Protein AF-A0A8T6C4B4-F1 (afdb_monomer)

Sequence (135 aa):
MKPLQRPSPPRNCYSAGDVLAVAVIRTITKDFSIRVGALTTVADDLIKTCNDHSWLVLERSQLVIFLSEETIEVHPEEARIQFRASALVVLLRPLAARIREVLLADHGAAEQGMFPFPPAARPTGAPALSRRHQS

Mean predicted aligned error: 12.61 Å

pLDDT: mean 81.92, std 17.53, range [43.16, 97.56]

Secondary structure (DSSP, 8-state):
-----PPPPPP----HHHHHHHHHHHHHHHHS---GGGSTTTHHHHHHHHHHS-HHHHTTEEEEEETTTTEEEEEETT--PPPSS--EEEEHHHHHHHHHHHHHHHHTTS-------------------------

Foldseek 3Di:
DDDDDDPDPDDPDDDLLNQLLVLVLCCCCPVVVDDSVLCPLQSVVSSVVSVVDDLVQLLQWKWKQDSVVSDIDIDGPPDDDDDPDDIDIGNSNVVSVVVVVVVVVVCVPPPPPDDPPPPPPDPDDDDDDDDDDDD

Solvent-accessible surface area (backbone atoms only — not comparable to full-atom values): 8653 Å² total; per-residue (Å²): 139,80,81,86,78,74,82,74,76,83,75,84,82,74,52,75,21,46,55,48,33,51,50,50,53,49,45,44,34,68,77,66,66,42,56,68,84,73,40,60,78,39,45,65,60,41,33,48,55,36,60,77,44,56,69,77,55,46,44,50,18,25,41,38,37,27,72,91,74,53,44,76,46,82,40,54,60,86,60,89,78,83,76,92,63,78,63,48,78,44,69,31,34,69,55,49,52,53,51,51,52,54,53,56,61,60,52,74,75,54,80,79,72,84,74,82,72,76,79,79,78,68,93,78,84,85,82,87,83,88,78,89,83,89,133

Structure (mmCIF, N/CA/C/O backbone):
data_AF-A0A8T6C4B4-F1
#
_entry.id   AF-A0A8T6C4B4-F1
#
loop_
_atom_site.group_PDB
_atom_site.id
_atom_site.type_symbol
_atom_site.label_atom_id
_atom_site.label_alt_id
_atom_site.label_comp_id
_atom_site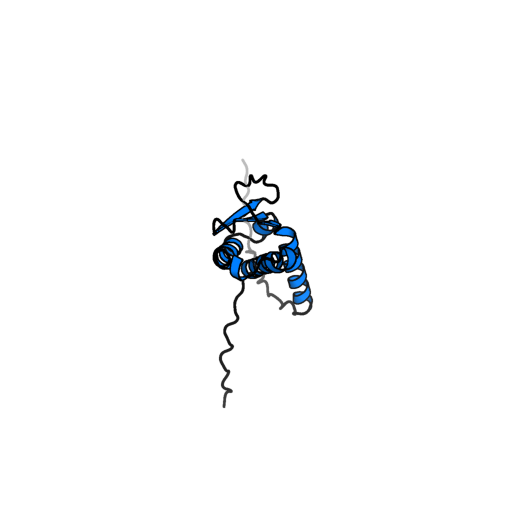.label_asym_id
_atom_site.label_entity_id
_atom_site.label_seq_id
_atom_site.pdbx_PDB_ins_code
_atom_site.Cartn_x
_atom_site.Cartn_y
_atom_site.Cartn_z
_atom_site.occupancy
_atom_site.B_iso_or_equiv
_atom_site.auth_seq_id
_atom_site.auth_comp_id
_atom_site.auth_asym_id
_atom_site.auth_atom_id
_atom_site.pdbx_PDB_model_num
ATOM 1 N N . MET A 1 1 ? -12.614 -11.987 -49.949 1.00 49.06 1 MET A N 1
ATOM 2 C CA . MET A 1 1 ? -13.155 -12.244 -48.595 1.00 49.06 1 MET A CA 1
ATOM 3 C C . MET A 1 1 ? -12.123 -11.783 -47.578 1.00 49.06 1 MET A C 1
ATOM 5 O O . MET A 1 1 ? -11.000 -12.262 -47.637 1.00 49.06 1 MET A O 1
ATOM 9 N N . LYS A 1 2 ? -12.448 -10.804 -46.726 1.00 57.31 2 LYS A N 1
ATOM 10 C CA . LYS A 1 2 ? -11.538 -10.286 -45.689 1.00 57.31 2 LYS A CA 1
ATOM 11 C C . LYS A 1 2 ? -11.862 -11.011 -44.372 1.00 57.31 2 LYS A C 1
ATOM 13 O O . LYS A 1 2 ? -13.051 -11.139 -44.082 1.00 57.31 2 LYS A O 1
ATOM 18 N N . PRO A 1 3 ? -10.880 -11.528 -43.610 1.00 63.38 3 PRO A N 1
ATOM 19 C CA . PRO A 1 3 ? -11.175 -12.289 -42.400 1.00 63.38 3 PRO A CA 1
ATOM 20 C C . PRO A 1 3 ? -11.871 -11.401 -41.366 1.00 63.38 3 PRO A C 1
ATOM 22 O O . PRO A 1 3 ? -11.469 -10.254 -41.165 1.00 63.38 3 PRO A O 1
ATOM 25 N N . LEU A 1 4 ? -12.895 -11.940 -40.703 1.00 62.59 4 LEU A N 1
ATOM 26 C CA . LEU A 1 4 ? -13.529 -11.327 -39.538 1.00 62.59 4 LEU A CA 1
ATOM 27 C C . LEU A 1 4 ? -12.516 -11.337 -38.386 1.00 62.59 4 LEU A C 1
ATOM 29 O O . LEU A 1 4 ? -12.337 -12.355 -37.719 1.00 62.59 4 LEU A O 1
ATOM 33 N N . GLN A 1 5 ? -11.816 -10.224 -38.169 1.00 71.38 5 GLN A N 1
ATOM 34 C CA . GLN A 1 5 ? -11.022 -10.056 -36.956 1.00 71.38 5 GLN A CA 1
ATOM 35 C C . GLN A 1 5 ? -11.989 -9.931 -35.777 1.00 71.38 5 GLN A C 1
ATOM 37 O O . GLN A 1 5 ? -12.787 -8.996 -35.714 1.00 71.38 5 GLN A O 1
ATOM 42 N N . ARG A 1 6 ? -11.952 -10.902 -34.857 1.00 66.88 6 ARG A N 1
ATOM 43 C CA . ARG A 1 6 ? -12.640 -10.782 -33.568 1.00 66.88 6 ARG A CA 1
ATOM 44 C C . ARG A 1 6 ? -12.056 -9.580 -32.817 1.00 66.88 6 ARG A C 1
ATOM 46 O O . ARG A 1 6 ? -10.830 -9.455 -32.789 1.00 66.88 6 ARG A O 1
ATOM 53 N N . PRO A 1 7 ? -12.885 -8.729 -32.188 1.00 61.75 7 PRO A N 1
ATOM 54 C CA . PRO A 1 7 ? -12.373 -7.710 -31.285 1.00 61.75 7 PRO A CA 1
ATOM 55 C C . PRO A 1 7 ? -11.579 -8.402 -30.173 1.00 61.75 7 PRO A C 1
ATOM 57 O O . PRO A 1 7 ? -12.065 -9.344 -29.543 1.00 61.75 7 PRO A O 1
ATOM 60 N N . SER A 1 8 ? -10.330 -7.974 -29.988 1.00 66.19 8 SER A N 1
ATOM 61 C CA . SER A 1 8 ? -9.490 -8.447 -28.889 1.00 66.19 8 SER A CA 1
ATOM 62 C C . SER A 1 8 ? -10.194 -8.124 -27.565 1.00 66.19 8 SER A C 1
ATOM 64 O O . SER A 1 8 ? -10.747 -7.026 -27.449 1.00 66.19 8 SER A O 1
ATOM 66 N N . PRO A 1 9 ? -10.199 -9.031 -26.570 1.00 60.97 9 PRO A N 1
ATOM 67 C CA . PRO A 1 9 ? -10.750 -8.713 -25.258 1.00 60.97 9 PRO A CA 1
ATOM 68 C C . PRO A 1 9 ? -10.034 -7.482 -24.677 1.00 60.97 9 PRO A C 1
ATOM 70 O O . PRO A 1 9 ? -8.845 -7.285 -24.972 1.00 60.97 9 PRO A O 1
ATOM 73 N N . PRO A 1 10 ? -10.731 -6.645 -23.885 1.00 62.47 10 PRO A N 1
ATOM 74 C CA . PRO A 1 10 ? -10.108 -5.501 -23.237 1.00 62.47 10 PRO A CA 1
ATOM 75 C C . PRO A 1 10 ? -8.917 -5.997 -22.421 1.00 62.47 10 PRO A C 1
ATOM 77 O O . PRO A 1 10 ? -9.032 -6.923 -21.618 1.00 62.47 10 PRO A O 1
ATOM 80 N N . ARG A 1 11 ? -7.745 -5.412 -22.666 1.00 63.66 11 ARG A N 1
ATOM 81 C CA . ARG A 1 11 ? -6.598 -5.621 -21.788 1.00 63.66 11 ARG A CA 1
ATOM 82 C C . ARG A 1 11 ? -6.956 -4.952 -20.467 1.00 63.66 11 ARG A C 1
ATOM 84 O O . ARG A 1 11 ? -7.247 -3.760 -20.466 1.00 63.66 11 ARG A O 1
ATOM 91 N N . ASN A 1 12 ? -6.964 -5.703 -19.368 1.00 62.22 12 ASN A N 1
ATOM 92 C CA . ASN A 1 12 ? -7.053 -5.092 -18.048 1.00 62.22 12 ASN A CA 1
ATOM 93 C C . ASN A 1 12 ? -5.811 -4.208 -17.884 1.00 62.22 12 ASN A C 1
ATOM 95 O O . ASN A 1 12 ? -4.690 -4.710 -17.793 1.00 62.22 12 ASN A O 1
ATOM 99 N N . CYS A 1 13 ? -6.003 -2.894 -17.946 1.00 72.88 13 CYS A N 1
ATOM 100 C CA . CYS A 1 13 ? -4.936 -1.926 -17.759 1.00 72.88 13 CYS A CA 1
ATOM 101 C C . CYS A 1 13 ? -4.699 -1.771 -16.260 1.00 72.88 13 CYS A C 1
ATOM 103 O O . CYS A 1 13 ? -5.307 -0.915 -15.628 1.00 72.88 13 CYS A O 1
ATOM 105 N N . TYR A 1 14 ? -3.848 -2.629 -15.702 1.00 85.19 14 TYR A N 1
ATOM 106 C CA . TYR A 1 14 ? -3.359 -2.462 -14.340 1.00 85.19 14 TYR A CA 1
ATOM 107 C C . TYR A 1 14 ? -2.259 -1.404 -14.317 1.00 85.19 14 TYR A C 1
ATOM 109 O O . TYR A 1 14 ? -1.349 -1.420 -15.152 1.00 85.19 14 TYR A O 1
ATOM 117 N N . SER A 1 15 ? -2.339 -0.489 -13.361 1.00 89.50 15 SER A N 1
ATOM 118 C CA . SER A 1 15 ? -1.282 0.475 -13.088 1.00 89.50 15 SER A CA 1
ATOM 119 C C . SER A 1 15 ? -0.146 -0.180 -12.280 1.00 89.50 15 SER A C 1
ATOM 121 O O . SER A 1 15 ? -0.290 -1.263 -11.706 1.00 89.50 15 SER A O 1
ATOM 123 N N . ALA A 1 16 ? 0.991 0.510 -12.163 1.00 90.50 16 ALA A N 1
ATOM 124 C CA . ALA A 1 16 ? 2.037 0.108 -11.220 1.00 90.50 16 ALA A CA 1
ATOM 125 C C . ALA A 1 16 ? 1.550 0.143 -9.753 1.00 90.50 16 ALA A C 1
ATOM 127 O O . ALA A 1 16 ? 1.973 -0.685 -8.945 1.00 90.50 16 ALA A O 1
ATOM 128 N N . GLY A 1 17 ? 0.641 1.068 -9.425 1.00 93.88 17 GLY A N 1
ATOM 129 C CA . GLY A 1 17 ? 0.016 1.179 -8.107 1.00 93.88 17 GLY A CA 1
ATOM 130 C C . GLY A 1 17 ? -0.854 -0.032 -7.770 1.00 93.88 17 GLY A C 1
ATOM 131 O O . GLY A 1 17 ? -0.737 -0.564 -6.669 1.00 93.88 17 GLY A O 1
ATOM 132 N N . ASP A 1 18 ? -1.622 -0.551 -8.734 1.00 94.81 18 ASP A N 1
ATOM 133 C CA . ASP A 1 18 ? -2.435 -1.762 -8.552 1.00 94.81 18 ASP A CA 1
ATOM 134 C C . ASP A 1 18 ? -1.554 -2.972 -8.217 1.00 94.81 18 ASP A C 1
ATOM 136 O O . ASP A 1 18 ? -1.836 -3.741 -7.295 1.00 94.81 18 ASP A O 1
ATOM 140 N N . VAL A 1 19 ? -0.438 -3.125 -8.936 1.00 94.81 19 VAL A N 1
ATOM 141 C CA . VAL A 1 19 ? 0.523 -4.212 -8.699 1.00 94.81 19 VAL A CA 1
ATOM 142 C C . VAL A 1 19 ? 1.155 -4.091 -7.310 1.00 94.81 19 VAL A C 1
ATOM 144 O O . VAL A 1 19 ? 1.315 -5.101 -6.618 1.00 94.81 19 VAL A O 1
ATOM 147 N N . LEU A 1 20 ? 1.485 -2.872 -6.872 1.00 96.69 20 LEU A N 1
ATOM 148 C CA . LEU A 1 20 ? 2.014 -2.633 -5.531 1.00 96.69 20 LEU A CA 1
ATOM 149 C C . LEU A 1 20 ? 0.973 -2.933 -4.445 1.00 96.69 20 LEU A C 1
ATOM 151 O O . LEU A 1 20 ? 1.297 -3.637 -3.490 1.00 96.69 20 LEU A O 1
ATOM 155 N N . ALA A 1 21 ? -0.270 -2.479 -4.608 1.00 96.62 21 ALA A N 1
ATOM 156 C CA . ALA A 1 21 ? -1.364 -2.761 -3.681 1.00 96.62 21 ALA A CA 1
ATOM 157 C C . ALA A 1 21 ? -1.583 -4.274 -3.517 1.00 96.62 21 ALA A C 1
ATOM 159 O O . ALA A 1 21 ? -1.640 -4.789 -2.399 1.00 96.62 21 ALA A O 1
ATOM 160 N N . VAL A 1 22 ? -1.595 -5.024 -4.623 1.00 96.19 22 VAL A N 1
ATOM 161 C CA . VAL A 1 22 ? -1.683 -6.492 -4.593 1.00 96.19 22 VAL A CA 1
ATOM 162 C C . VAL A 1 22 ? -0.462 -7.115 -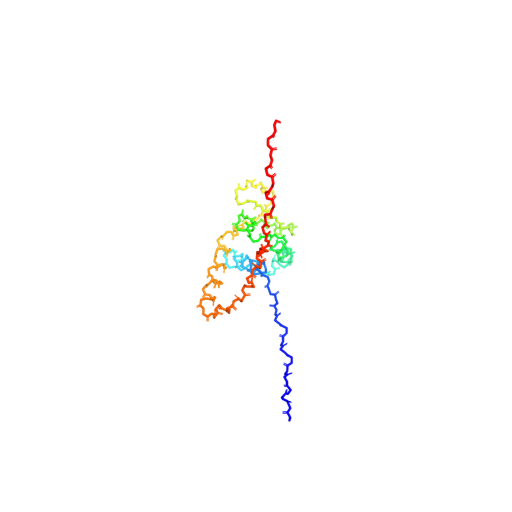3.913 1.00 96.19 22 VAL A C 1
ATOM 164 O O . VAL A 1 22 ? -0.603 -8.080 -3.158 1.00 96.19 22 VAL A O 1
ATOM 167 N N . ALA A 1 23 ? 0.743 -6.579 -4.128 1.00 96.38 23 ALA A N 1
ATOM 168 C CA . ALA A 1 23 ? 1.941 -7.051 -3.437 1.00 96.38 23 ALA A CA 1
ATOM 169 C C . ALA A 1 23 ? 1.861 -6.820 -1.919 1.00 96.38 23 ALA A C 1
ATOM 171 O O . ALA A 1 23 ? 2.268 -7.700 -1.155 1.00 96.38 23 ALA A O 1
ATOM 172 N N . VAL A 1 24 ? 1.297 -5.693 -1.478 1.00 96.94 24 VAL A N 1
ATOM 173 C CA . VAL A 1 24 ? 1.030 -5.400 -0.063 1.00 96.94 24 VAL A CA 1
ATOM 174 C C . VAL A 1 24 ? 0.013 -6.392 0.506 1.00 96.94 24 VAL A C 1
ATOM 176 O O . VAL A 1 24 ? 0.319 -7.064 1.489 1.00 96.94 24 VAL A O 1
ATOM 179 N N . ILE A 1 25 ? -1.139 -6.583 -0.149 1.00 96.38 25 ILE A N 1
ATOM 180 C CA . ILE A 1 25 ? -2.166 -7.562 0.265 1.00 96.38 25 ILE A CA 1
ATOM 181 C C . ILE A 1 25 ? -1.563 -8.963 0.373 1.00 96.38 25 ILE A C 1
ATOM 183 O O . ILE A 1 25 ? -1.770 -9.669 1.360 1.00 96.38 25 ILE A O 1
ATOM 187 N N . ARG A 1 26 ? -0.773 -9.375 -0.622 1.00 95.81 26 ARG A N 1
ATOM 188 C CA . ARG A 1 26 ? -0.085 -10.668 -0.616 1.00 95.81 26 ARG A CA 1
ATOM 189 C C . ARG A 1 26 ? 0.881 -10.792 0.560 1.00 95.81 26 ARG A C 1
ATOM 191 O O . ARG A 1 26 ? 0.942 -11.853 1.166 1.00 95.81 26 ARG A O 1
ATOM 198 N N . THR A 1 27 ? 1.631 -9.740 0.873 1.00 95.00 27 THR A N 1
ATOM 199 C CA . THR A 1 27 ? 2.577 -9.726 2.002 1.00 95.00 27 THR A CA 1
ATOM 200 C C . THR A 1 27 ? 1.823 -9.876 3.319 1.00 95.00 27 THR A C 1
ATOM 202 O O . THR A 1 27 ? 2.142 -10.743 4.121 1.00 95.00 27 THR A O 1
ATOM 205 N N . ILE A 1 28 ? 0.743 -9.116 3.504 1.00 94.81 28 ILE A N 1
ATOM 206 C CA . ILE A 1 28 ? -0.091 -9.180 4.709 1.00 94.81 28 ILE A CA 1
ATOM 207 C C . ILE A 1 28 ? -0.724 -10.567 4.877 1.00 94.81 28 ILE A C 1
ATOM 209 O O . ILE A 1 28 ? -0.661 -11.175 5.945 1.00 94.81 28 ILE A O 1
ATOM 213 N N . THR A 1 29 ? -1.309 -11.101 3.809 1.00 95.19 29 THR A N 1
ATOM 214 C CA . THR A 1 29 ? -1.995 -12.399 3.857 1.00 95.19 29 THR A CA 1
ATOM 215 C C . THR A 1 29 ? -1.036 -13.572 4.032 1.00 95.19 29 THR A C 1
ATOM 217 O O . THR A 1 29 ? -1.361 -14.523 4.740 1.00 95.19 29 THR A O 1
ATOM 220 N N . LYS A 1 30 ? 0.152 -13.512 3.421 1.00 94.56 30 LYS A N 1
ATOM 221 C CA . LYS A 1 30 ? 1.136 -14.597 3.463 1.00 94.56 30 LYS A CA 1
ATOM 222 C C . LYS A 1 30 ? 2.004 -14.559 4.717 1.00 94.56 30 LYS A C 1
ATOM 224 O O . LYS A 1 30 ? 2.185 -15.594 5.349 1.00 94.56 30 LYS A O 1
ATOM 229 N N . ASP A 1 31 ? 2.531 -13.392 5.063 1.00 92.88 31 ASP A N 1
ATOM 230 C CA . ASP A 1 31 ? 3.573 -13.280 6.085 1.00 92.88 31 ASP A CA 1
ATOM 231 C C . ASP A 1 31 ? 2.965 -13.046 7.476 1.00 92.88 31 ASP A C 1
ATOM 233 O O . ASP A 1 31 ? 3.511 -13.511 8.472 1.00 92.88 31 ASP A O 1
ATOM 237 N N . PHE A 1 32 ? 1.785 -12.415 7.549 1.00 88.69 32 PHE A N 1
ATOM 238 C CA . PHE A 1 32 ? 1.063 -12.175 8.808 1.00 88.69 32 PHE A CA 1
ATOM 239 C C . PHE A 1 32 ? -0.150 -13.097 9.000 1.00 88.69 32 PHE A C 1
ATOM 241 O O . PHE A 1 32 ? -0.853 -12.986 10.001 1.00 88.69 32 PHE A O 1
ATOM 248 N N . SER A 1 33 ? -0.405 -14.022 8.063 1.00 91.00 33 SER A N 1
ATOM 249 C CA . SER A 1 33 ? -1.536 -14.969 8.105 1.00 91.00 33 SER A CA 1
ATOM 250 C C . SER A 1 33 ? -2.911 -14.305 8.284 1.00 91.00 33 SER A C 1
ATOM 252 O O . SER A 1 33 ? -3.862 -14.920 8.774 1.00 91.00 33 SER A O 1
ATOM 254 N N . ILE A 1 34 ? -3.040 -13.039 7.880 1.00 91.19 34 ILE A N 1
ATOM 255 C CA . ILE A 1 34 ? -4.308 -12.314 7.934 1.00 91.19 34 ILE A CA 1
ATOM 256 C C . ILE A 1 34 ? -5.179 -12.785 6.775 1.00 91.19 34 ILE A C 1
ATOM 258 O O . ILE A 1 34 ? -4.750 -12.848 5.625 1.00 91.19 34 ILE A O 1
ATOM 262 N N . ARG A 1 35 ? -6.431 -13.138 7.068 1.00 92.06 35 ARG A N 1
ATOM 263 C CA . ARG A 1 35 ? -7.368 -13.584 6.032 1.00 92.06 35 ARG A CA 1
ATOM 264 C C . ARG A 1 35 ? -7.659 -12.435 5.073 1.00 92.06 35 ARG A C 1
ATOM 266 O O . ARG A 1 35 ? -7.939 -11.329 5.520 1.00 92.06 35 ARG A O 1
ATOM 273 N N . VAL A 1 36 ? -7.709 -12.719 3.772 1.00 89.94 36 VAL A N 1
ATOM 274 C CA . VAL A 1 36 ? -8.064 -11.713 2.752 1.00 89.94 36 VAL A CA 1
ATOM 275 C C . VAL A 1 36 ? -9.418 -11.049 3.036 1.00 89.94 36 VAL A C 1
ATOM 277 O O . VAL A 1 36 ? -9.566 -9.852 2.834 1.00 89.94 36 VAL A O 1
ATOM 280 N N . GLY A 1 37 ? -10.372 -11.795 3.609 1.00 91.62 37 GLY A N 1
ATOM 281 C CA . GLY A 1 37 ? -11.673 -11.268 4.030 1.00 91.62 37 GLY A CA 1
ATOM 282 C C . GLY A 1 37 ? -11.612 -10.207 5.137 1.00 91.62 37 GLY A C 1
ATOM 283 O O . GLY A 1 37 ? -12.567 -9.470 5.303 1.00 91.62 37 GLY A O 1
ATOM 284 N N . ALA A 1 38 ? -10.510 -10.110 5.888 1.00 89.44 38 ALA A N 1
ATOM 285 C CA . ALA A 1 38 ? -10.302 -9.041 6.869 1.00 89.44 38 ALA A CA 1
ATOM 286 C C . ALA A 1 38 ? -9.726 -7.761 6.240 1.00 89.44 38 ALA A C 1
ATOM 288 O O . ALA A 1 38 ? -9.671 -6.733 6.900 1.00 89.44 38 ALA A O 1
ATOM 289 N N . LEU A 1 39 ? -9.275 -7.829 4.983 1.00 92.81 39 LEU A N 1
ATOM 290 C CA . LEU A 1 39 ? -8.717 -6.694 4.247 1.00 92.81 39 LEU A CA 1
ATOM 291 C C . LEU A 1 39 ? -9.740 -6.051 3.310 1.00 92.81 39 LEU A C 1
ATOM 293 O O . LEU A 1 39 ? -9.443 -5.020 2.721 1.00 92.81 39 LEU A O 1
ATOM 297 N N . THR A 1 40 ? -10.929 -6.639 3.145 1.00 92.50 40 THR A N 1
ATOM 298 C CA . THR A 1 40 ? -11.932 -6.157 2.182 1.00 92.50 40 THR A CA 1
ATOM 299 C C . THR A 1 40 ? -12.411 -4.745 2.484 1.00 92.50 40 THR A C 1
ATOM 301 O O . THR A 1 40 ? -12.748 -4.027 1.555 1.00 92.50 40 THR A O 1
ATOM 304 N N . THR A 1 41 ? -12.420 -4.343 3.755 1.00 90.38 41 THR A N 1
ATOM 305 C CA . THR A 1 41 ? -12.820 -2.996 4.185 1.00 90.38 41 THR A CA 1
ATOM 306 C C . THR A 1 41 ? -11.810 -1.925 3.784 1.00 90.38 41 THR A C 1
ATOM 308 O O . THR A 1 41 ? -12.191 -0.786 3.567 1.00 90.38 41 THR A O 1
ATOM 311 N N . VAL A 1 42 ? -10.535 -2.293 3.624 1.00 93.44 42 VAL A N 1
ATOM 312 C CA . VAL A 1 42 ? -9.439 -1.357 3.329 1.00 93.44 42 VAL A CA 1
ATOM 313 C C . VAL A 1 42 ? -8.816 -1.569 1.944 1.00 93.44 42 VAL A C 1
ATOM 315 O O . VAL A 1 42 ? -7.904 -0.845 1.557 1.00 93.44 42 VAL A O 1
ATOM 318 N N . ALA A 1 43 ? -9.264 -2.572 1.183 1.00 93.00 43 ALA A N 1
ATOM 319 C CA . ALA A 1 43 ? -8.657 -2.949 -0.094 1.00 93.00 43 ALA A CA 1
ATOM 320 C C . ALA A 1 43 ? -8.809 -1.860 -1.165 1.00 93.00 43 ALA A C 1
ATOM 322 O O . ALA A 1 43 ? -7.841 -1.555 -1.863 1.00 93.00 43 ALA A O 1
ATOM 323 N N . ASP A 1 44 ? -9.995 -1.260 -1.272 1.00 93.94 44 ASP A N 1
ATOM 324 C CA . ASP A 1 44 ? -10.255 -0.194 -2.243 1.00 93.94 44 ASP A CA 1
ATOM 325 C C . ASP A 1 44 ? -9.433 1.055 -1.910 1.00 93.94 44 ASP A C 1
ATOM 327 O O . ASP A 1 44 ? -8.781 1.622 -2.790 1.00 93.94 44 ASP A O 1
ATOM 331 N N . ASP A 1 45 ? -9.371 1.419 -0.627 1.00 95.50 45 ASP A N 1
ATOM 332 C CA . ASP A 1 45 ? -8.542 2.527 -0.156 1.00 95.50 45 ASP A CA 1
ATOM 333 C C . ASP A 1 45 ? -7.053 2.251 -0.350 1.00 95.50 45 ASP A C 1
ATOM 335 O O . ASP A 1 45 ? -6.311 3.166 -0.698 1.00 95.50 45 ASP A O 1
ATOM 339 N N . LEU A 1 46 ? -6.601 1.002 -0.214 1.00 96.12 46 LEU A N 1
ATOM 340 C CA . LEU A 1 46 ? -5.213 0.626 -0.475 1.00 96.12 46 LEU A CA 1
ATOM 341 C C . LEU A 1 46 ? -4.860 0.826 -1.948 1.00 96.12 46 LEU A C 1
ATOM 343 O O . LEU A 1 46 ? -3.844 1.445 -2.264 1.00 96.12 46 LEU A O 1
ATOM 347 N N . ILE A 1 47 ? -5.699 0.312 -2.848 1.00 95.62 47 ILE A N 1
ATOM 348 C CA . ILE A 1 47 ? -5.503 0.438 -4.295 1.00 95.62 47 ILE A CA 1
ATOM 349 C C . ILE A 1 47 ? -5.503 1.914 -4.686 1.00 95.62 47 ILE A C 1
ATOM 351 O O . ILE A 1 47 ? -4.576 2.382 -5.348 1.00 95.62 47 ILE A O 1
ATOM 355 N N . LYS A 1 48 ? -6.505 2.665 -4.225 1.00 95.69 48 LYS A N 1
ATOM 356 C CA . LYS A 1 48 ? -6.595 4.106 -4.444 1.00 95.69 48 LYS A CA 1
ATOM 357 C C . LYS A 1 48 ? -5.354 4.831 -3.924 1.00 95.69 48 LYS A C 1
ATOM 359 O O . LYS A 1 48 ? -4.722 5.565 -4.673 1.00 95.69 48 LYS A O 1
ATOM 364 N N . THR A 1 49 ? -4.934 4.553 -2.694 1.00 96.44 49 THR A N 1
ATOM 365 C CA . THR A 1 49 ? -3.740 5.152 -2.082 1.00 96.44 49 THR A CA 1
ATOM 366 C C . THR A 1 49 ? -2.477 4.893 -2.904 1.00 96.44 49 THR A C 1
ATOM 368 O O . THR A 1 49 ? -1.685 5.813 -3.122 1.00 96.44 49 THR A O 1
ATOM 371 N N . CYS A 1 50 ? -2.286 3.666 -3.398 1.00 96.12 50 CYS A N 1
ATOM 372 C CA . CYS A 1 50 ? -1.152 3.322 -4.255 1.00 96.12 50 CYS A CA 1
ATOM 373 C C . CYS A 1 50 ? -1.232 3.953 -5.656 1.00 96.12 50 CYS A C 1
ATOM 375 O O . CYS A 1 50 ? -0.201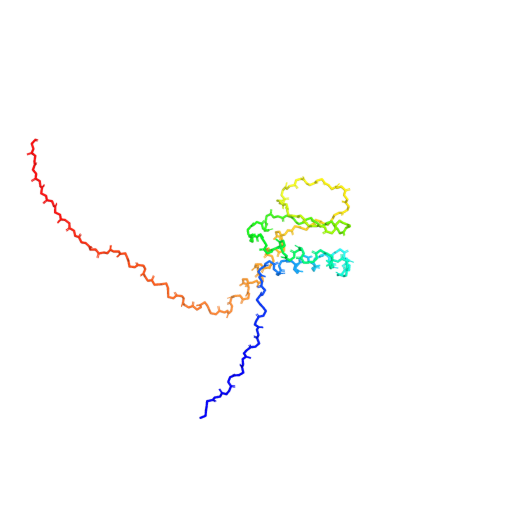 4.083 -6.311 1.00 96.12 50 CYS A O 1
ATOM 377 N N . ASN A 1 51 ? -2.419 4.342 -6.120 1.00 95.75 51 ASN A N 1
ATOM 378 C CA . ASN A 1 51 ? -2.619 5.007 -7.408 1.00 95.75 51 ASN A CA 1
ATOM 379 C C . ASN A 1 51 ? -2.515 6.537 -7.321 1.00 95.75 51 ASN A C 1
ATOM 381 O O . ASN A 1 51 ? -2.059 7.169 -8.272 1.00 95.75 51 ASN A O 1
ATOM 385 N N . ASP A 1 52 ? -2.883 7.125 -6.182 1.00 96.75 52 ASP A N 1
ATOM 386 C CA . ASP A 1 52 ? -2.877 8.576 -5.962 1.00 96.75 52 ASP A CA 1
ATOM 387 C C . ASP A 1 52 ? -1.461 9.139 -5.718 1.00 96.75 52 ASP A C 1
ATOM 389 O O . ASP A 1 52 ? -1.230 10.343 -5.845 1.00 96.75 52 ASP A O 1
ATOM 393 N N . HIS A 1 53 ? -0.485 8.280 -5.403 1.00 95.56 53 HIS A N 1
ATOM 394 C CA . HIS A 1 53 ? 0.902 8.676 -5.157 1.00 95.56 53 HIS A CA 1
ATOM 395 C C . HIS A 1 53 ? 1.827 8.285 -6.311 1.00 95.56 53 HIS A C 1
ATOM 397 O O . HIS A 1 53 ? 1.753 7.193 -6.869 1.00 95.56 53 HIS A O 1
ATOM 403 N N . SER A 1 54 ? 2.783 9.163 -6.629 1.00 94.44 54 SER A N 1
ATOM 404 C CA . SER A 1 54 ? 3.835 8.822 -7.592 1.00 94.44 54 SER A CA 1
ATOM 405 C C . SER A 1 54 ? 4.686 7.647 -7.094 1.00 94.44 54 SER A C 1
ATOM 407 O O . SER A 1 54 ? 4.954 7.529 -5.896 1.00 94.44 54 SER A O 1
ATOM 409 N N . TRP A 1 55 ? 5.193 6.829 -8.020 1.00 92.88 55 TRP A N 1
ATOM 410 C CA . TRP A 1 55 ? 6.052 5.685 -7.692 1.00 92.88 55 TRP A CA 1
ATOM 411 C C . TRP A 1 55 ? 7.248 6.066 -6.808 1.00 92.88 55 TRP A C 1
ATOM 413 O O . TRP A 1 55 ? 7.530 5.389 -5.826 1.00 92.88 55 TRP A O 1
ATOM 423 N N . LEU A 1 56 ? 7.906 7.194 -7.102 1.00 93.50 56 LEU A N 1
ATOM 424 C CA . LEU A 1 56 ? 9.059 7.676 -6.333 1.00 93.50 56 LEU A CA 1
ATOM 425 C C . LEU A 1 56 ? 8.709 7.990 -4.869 1.00 93.50 56 LEU A C 1
ATOM 427 O O . LEU A 1 56 ? 9.547 7.806 -3.987 1.00 93.50 56 LEU A O 1
ATOM 431 N N . VAL A 1 57 ? 7.490 8.477 -4.616 1.00 95.69 57 VAL A N 1
ATOM 432 C CA . VAL A 1 57 ? 6.998 8.705 -3.251 1.00 95.69 57 VAL A CA 1
ATOM 433 C C . VAL A 1 57 ? 6.784 7.363 -2.563 1.00 95.69 57 VAL A C 1
ATOM 435 O O . VAL A 1 57 ? 7.353 7.140 -1.502 1.00 95.69 57 VAL A O 1
ATOM 438 N N . LEU A 1 58 ? 6.058 6.444 -3.208 1.00 95.56 58 LEU A N 1
ATOM 439 C CA . LEU A 1 58 ? 5.763 5.121 -2.653 1.00 95.56 58 LEU A CA 1
ATOM 440 C C . LEU A 1 58 ? 7.034 4.350 -2.283 1.00 95.56 58 LEU A C 1
ATOM 442 O O . LEU A 1 58 ? 7.089 3.736 -1.227 1.00 95.56 58 LEU A O 1
ATOM 446 N N . GLU A 1 59 ? 8.095 4.429 -3.083 1.00 95.31 59 GLU A N 1
ATOM 447 C CA . GLU A 1 59 ? 9.378 3.775 -2.786 1.00 95.31 59 GLU A CA 1
ATOM 448 C C . GLU A 1 59 ? 10.085 4.258 -1.522 1.00 95.31 59 GLU A C 1
ATOM 450 O O . GLU A 1 59 ? 10.975 3.575 -1.018 1.00 95.31 59 GLU A O 1
ATOM 455 N N . ARG A 1 60 ? 9.728 5.442 -1.036 1.00 96.38 60 ARG A N 1
ATOM 456 C CA . ARG A 1 60 ? 10.327 6.082 0.138 1.00 96.38 60 ARG A CA 1
ATOM 457 C C . ARG A 1 60 ? 9.314 6.216 1.266 1.00 96.38 60 ARG A C 1
ATOM 459 O O . ARG A 1 60 ? 9.473 7.057 2.151 1.00 96.38 60 ARG A O 1
ATOM 466 N N . SER A 1 61 ? 8.264 5.407 1.204 1.00 97.56 61 SER A N 1
ATOM 467 C CA . SER A 1 61 ? 7.157 5.441 2.133 1.00 97.56 61 SER A CA 1
ATOM 468 C C . SER A 1 61 ? 6.970 4.112 2.848 1.00 97.56 61 SER A C 1
ATOM 470 O O . SER A 1 61 ? 7.339 3.032 2.378 1.00 97.56 61 SER A O 1
ATOM 472 N N . GLN A 1 62 ? 6.329 4.216 3.999 1.00 97.38 62 GLN A N 1
ATOM 473 C CA . GLN A 1 62 ? 5.708 3.110 4.694 1.00 97.38 62 GLN A CA 1
ATOM 474 C C . GLN A 1 62 ? 4.197 3.307 4.688 1.00 97.38 62 GLN A C 1
ATOM 476 O O . GLN A 1 62 ? 3.695 4.430 4.783 1.00 97.38 62 GLN A O 1
ATOM 481 N N . LEU A 1 63 ? 3.486 2.198 4.568 1.00 97.12 63 LEU A N 1
ATOM 482 C CA . LEU A 1 63 ? 2.042 2.157 4.641 1.00 97.12 63 LEU A CA 1
ATOM 483 C C . LEU A 1 63 ? 1.639 1.684 6.036 1.00 97.12 63 LEU 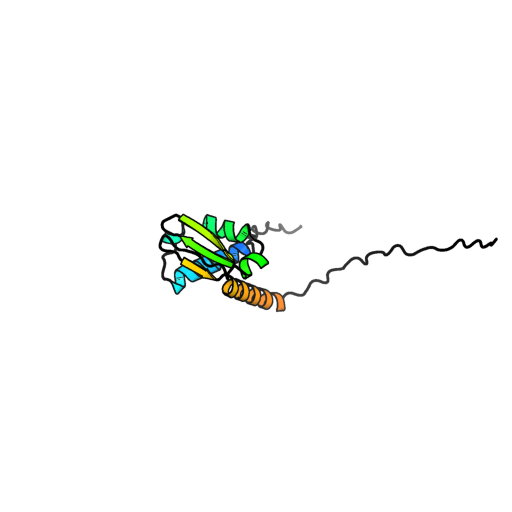A C 1
ATOM 485 O O . LEU A 1 63 ? 2.115 0.643 6.492 1.00 97.12 63 LEU A O 1
ATOM 489 N N . VAL A 1 64 ? 0.774 2.441 6.701 1.00 96.62 64 VAL A N 1
ATOM 490 C CA . VAL A 1 64 ? 0.199 2.081 7.996 1.00 96.62 64 VAL A CA 1
ATOM 491 C C . VAL A 1 64 ? -1.269 1.753 7.804 1.00 96.62 64 VAL A C 1
ATOM 493 O O . VAL A 1 64 ? -2.019 2.569 7.280 1.00 96.62 64 VAL A O 1
ATOM 496 N N . ILE A 1 65 ? -1.669 0.552 8.212 1.00 95.19 65 ILE A N 1
ATOM 497 C CA . ILE A 1 65 ? -3.040 0.059 8.076 1.00 95.19 65 ILE A CA 1
ATOM 498 C C . ILE A 1 65 ? -3.617 -0.168 9.467 1.00 95.19 65 ILE A C 1
ATOM 500 O O . ILE A 1 65 ? -3.123 -1.019 10.216 1.00 95.19 65 ILE A O 1
ATOM 504 N N . PHE A 1 66 ? -4.698 0.538 9.781 1.00 93.75 66 PHE A N 1
ATOM 505 C CA . PHE A 1 66 ? -5.479 0.342 10.996 1.00 93.75 66 PHE A CA 1
ATOM 506 C C . PHE A 1 66 ? -6.742 -0.448 10.653 1.00 93.75 66 PHE A C 1
ATOM 508 O O . PHE A 1 66 ? -7.766 0.113 10.273 1.00 93.75 66 PHE A O 1
ATOM 515 N N . LEU A 1 67 ? -6.687 -1.776 10.790 1.00 90.75 67 LEU A N 1
ATOM 516 C CA . LEU A 1 67 ? -7.803 -2.646 10.390 1.00 90.75 67 LEU A CA 1
ATOM 517 C C . LEU A 1 67 ? -9.093 -2.388 11.182 1.00 90.75 67 LEU A C 1
ATOM 519 O O . LEU A 1 67 ? -10.174 -2.541 10.632 1.00 90.75 67 LEU A O 1
ATOM 523 N N . SER A 1 68 ? -8.990 -2.006 12.458 1.00 89.94 68 SER A N 1
ATOM 524 C CA . SER A 1 68 ? -10.156 -1.694 13.298 1.00 89.94 68 SER A CA 1
ATOM 525 C C . SER A 1 68 ? -10.797 -0.348 12.977 1.00 89.94 68 SER A C 1
ATOM 527 O O . SER A 1 68 ? -11.966 -0.149 13.284 1.00 89.94 68 SER A O 1
ATOM 529 N N . GLU A 1 69 ? -10.017 0.581 12.426 1.00 91.69 69 GLU A N 1
ATOM 530 C CA . GLU A 1 69 ? -10.470 1.930 12.071 1.00 91.69 69 GLU A CA 1
ATOM 531 C C . GLU A 1 69 ? -10.815 2.031 10.581 1.00 91.69 69 GLU A C 1
ATOM 533 O O . GLU A 1 69 ? -11.348 3.045 10.150 1.00 91.69 69 GLU A O 1
ATOM 538 N N . GLU A 1 70 ? -10.534 0.973 9.812 1.00 92.94 70 GLU A N 1
ATOM 539 C CA . GLU A 1 70 ? -10.702 0.907 8.359 1.00 92.94 70 GLU A CA 1
ATOM 540 C C . GLU A 1 70 ? -9.946 2.028 7.629 1.00 92.94 70 GLU A C 1
ATOM 542 O O . GLU A 1 70 ? -10.376 2.516 6.591 1.00 92.94 70 GLU A O 1
ATOM 547 N N . THR A 1 71 ? -8.789 2.431 8.166 1.00 93.12 71 THR A N 1
ATOM 548 C CA . THR A 1 71 ? -7.976 3.517 7.611 1.00 93.12 71 THR A CA 1
ATOM 549 C C . THR A 1 71 ? -6.607 3.046 7.145 1.00 93.12 71 THR A C 1
ATOM 551 O O . THR A 1 71 ? -6.010 2.091 7.661 1.00 93.12 71 THR A O 1
ATOM 554 N N . ILE A 1 72 ? -6.099 3.763 6.144 1.00 95.19 72 ILE A N 1
ATOM 555 C CA . ILE A 1 72 ? -4.759 3.600 5.598 1.00 95.19 72 ILE A CA 1
ATOM 556 C C . ILE A 1 72 ? -4.084 4.961 5.555 1.00 95.19 72 ILE A C 1
ATOM 558 O O . ILE A 1 72 ? -4.658 5.943 5.090 1.00 95.19 72 ILE A O 1
ATOM 562 N N . GLU A 1 73 ? -2.833 4.996 5.991 1.00 95.44 73 GLU A N 1
ATOM 563 C CA . GLU A 1 73 ? -2.008 6.192 5.955 1.00 95.44 73 GLU A CA 1
ATOM 564 C C . GLU A 1 73 ? -0.673 5.910 5.263 1.00 95.44 73 GLU A C 1
ATOM 566 O O . GLU A 1 73 ? -0.038 4.874 5.482 1.00 95.44 73 GLU A O 1
ATOM 571 N N . VAL A 1 74 ? -0.223 6.860 4.443 1.00 96.69 74 VAL A N 1
ATOM 572 C CA . VAL A 1 74 ? 1.105 6.843 3.821 1.00 96.69 74 VAL A CA 1
ATOM 573 C C . VAL A 1 74 ? 1.991 7.818 4.562 1.00 96.69 74 VAL A C 1
ATOM 575 O O . VAL A 1 74 ? 1.680 9.003 4.669 1.00 96.69 74 VAL A O 1
ATOM 578 N N . HIS A 1 75 ? 3.133 7.328 5.018 1.00 97.31 75 HIS A N 1
ATOM 579 C CA . HIS A 1 75 ? 4.125 8.139 5.706 1.00 97.31 75 HIS A CA 1
ATOM 580 C C . HIS A 1 75 ? 5.484 7.989 5.035 1.00 97.31 75 HIS A C 1
ATOM 582 O O . HIS A 1 75 ? 5.752 6.945 4.440 1.00 97.31 75 HIS A O 1
ATOM 588 N N . PRO A 1 76 ? 6.377 8.987 5.131 1.00 96.94 76 PRO A N 1
ATOM 589 C CA . PRO A 1 76 ? 7.788 8.783 4.830 1.00 96.94 76 PRO A CA 1
ATOM 590 C C . PRO A 1 76 ? 8.342 7.598 5.625 1.00 96.94 76 PRO A C 1
ATOM 592 O O . PRO A 1 76 ? 7.966 7.389 6.779 1.00 96.94 76 PRO A O 1
ATOM 595 N N . GLU A 1 77 ? 9.244 6.832 5.023 1.00 94.31 77 GLU A N 1
ATOM 596 C CA . GLU A 1 77 ? 9.853 5.655 5.651 1.00 94.31 77 GLU A CA 1
ATOM 597 C C . GLU A 1 77 ? 10.571 6.003 6.966 1.00 94.31 77 GLU A C 1
ATOM 599 O O . GLU A 1 77 ? 10.559 5.225 7.914 1.00 94.31 77 GLU A O 1
ATOM 604 N N . GLU A 1 78 ? 11.142 7.206 7.068 1.00 93.00 78 GLU A N 1
ATOM 605 C CA . GLU A 1 78 ? 11.849 7.675 8.263 1.00 93.00 78 GLU A CA 1
ATOM 606 C C . GLU A 1 78 ? 10.925 8.322 9.316 1.00 93.00 78 GLU A C 1
ATOM 608 O O . GLU A 1 78 ? 11.395 8.800 10.355 1.00 93.00 78 GLU A O 1
ATOM 613 N N . ALA A 1 79 ? 9.614 8.379 9.066 1.00 93.94 79 ALA A N 1
ATOM 614 C CA . ALA A 1 79 ? 8.670 9.025 9.966 1.00 93.94 79 ALA A CA 1
ATOM 615 C C . ALA A 1 79 ? 8.528 8.254 11.287 1.00 93.94 79 ALA A C 1
ATOM 617 O O . ALA A 1 79 ? 8.308 7.041 11.319 1.00 93.94 79 ALA A O 1
ATOM 618 N N . ARG A 1 80 ? 8.581 8.985 12.407 1.00 90.44 80 ARG A N 1
ATOM 619 C CA . ARG A 1 80 ? 8.232 8.447 13.727 1.00 90.44 80 ARG A CA 1
ATOM 620 C C . ARG A 1 80 ? 6.726 8.524 13.924 1.00 90.44 80 ARG A C 1
ATOM 622 O O . ARG A 1 80 ? 6.194 9.596 14.202 1.00 90.44 80 ARG A O 1
ATOM 629 N N . ILE A 1 81 ? 6.064 7.381 13.806 1.00 90.44 81 ILE A N 1
ATOM 630 C CA . ILE A 1 81 ? 4.614 7.267 13.956 1.00 90.44 81 ILE A CA 1
ATOM 631 C C . ILE A 1 81 ? 4.282 6.848 15.385 1.00 90.44 81 ILE A C 1
ATOM 633 O O . ILE A 1 81 ? 4.901 5.942 15.944 1.00 90.44 81 ILE A O 1
ATOM 637 N N . GLN A 1 82 ? 3.304 7.524 15.984 1.00 89.62 82 GLN A N 1
ATOM 638 C CA . GLN A 1 82 ? 2.729 7.126 17.264 1.00 89.62 82 GLN A CA 1
ATOM 639 C C . GLN A 1 82 ? 1.460 6.323 17.006 1.00 89.62 82 GLN A C 1
ATOM 641 O O . GLN A 1 82 ? 0.508 6.836 16.423 1.00 89.62 82 GLN A O 1
ATOM 646 N N . PHE A 1 83 ? 1.437 5.077 17.465 1.00 89.19 83 PHE A N 1
ATOM 647 C CA . PHE A 1 83 ? 0.278 4.208 17.309 1.00 89.19 83 PHE A CA 1
ATOM 648 C C . PHE A 1 83 ? -0.658 4.367 18.504 1.00 89.19 83 PHE A C 1
ATOM 650 O O . PHE A 1 83 ? -0.249 4.186 19.651 1.00 89.19 83 PHE A O 1
ATOM 657 N N . ARG A 1 84 ? -1.917 4.717 18.232 1.00 84.62 84 ARG A N 1
ATOM 658 C CA . ARG A 1 84 ? -2.987 4.762 19.244 1.00 84.62 8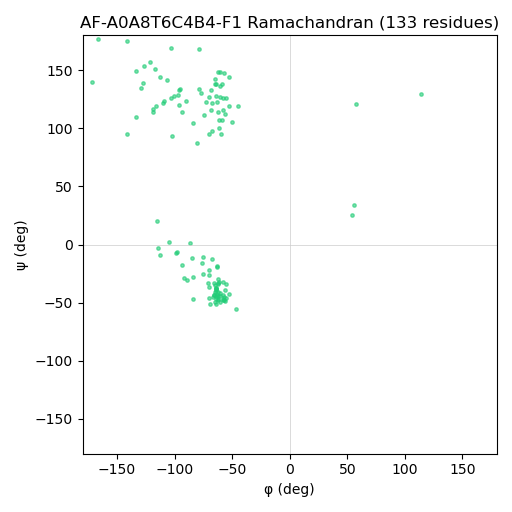4 ARG A CA 1
ATOM 659 C C . ARG A 1 84 ? -3.780 3.455 19.319 1.00 84.62 84 ARG A C 1
ATOM 661 O O . ARG A 1 84 ? -4.431 3.200 20.325 1.00 84.62 84 ARG A O 1
ATOM 668 N N . ALA A 1 85 ? -3.677 2.633 18.279 1.00 87.19 85 ALA 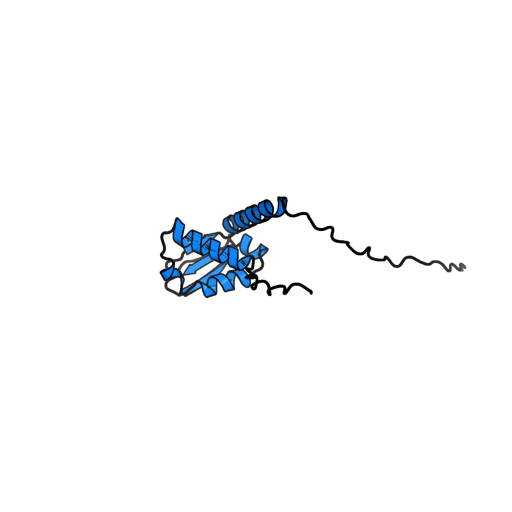A N 1
ATOM 669 C CA . ALA A 1 85 ? -4.313 1.332 18.135 1.00 87.19 85 ALA A CA 1
ATOM 670 C C . ALA A 1 85 ? -3.357 0.347 17.441 1.00 87.19 85 ALA A C 1
ATOM 672 O O . ALA A 1 85 ? -2.260 0.717 17.012 1.00 87.19 85 ALA A O 1
ATOM 673 N N . SER A 1 86 ? -3.765 -0.919 17.337 1.00 90.75 86 SER A N 1
ATOM 674 C CA . SER A 1 86 ? -3.014 -1.931 16.593 1.00 90.75 86 SER A CA 1
ATOM 675 C C . SER A 1 86 ? -2.961 -1.581 15.106 1.00 90.75 86 SER A C 1
ATOM 677 O O . SER A 1 86 ? -3.996 -1.373 14.477 1.00 90.75 86 SER A O 1
ATOM 679 N N . ALA A 1 87 ? -1.753 -1.563 14.547 1.00 93.94 87 ALA A N 1
ATOM 680 C CA . ALA A 1 87 ? -1.517 -1.219 13.153 1.00 93.94 87 ALA A CA 1
ATOM 681 C C . ALA A 1 87 ? -0.573 -2.218 12.485 1.00 93.94 87 ALA A C 1
ATOM 683 O O . ALA A 1 87 ? 0.325 -2.770 13.126 1.00 93.94 87 ALA A O 1
ATOM 684 N N . LEU A 1 88 ? -0.757 -2.414 11.183 1.00 94.12 88 LEU A N 1
ATOM 685 C CA . LEU A 1 88 ? 0.214 -3.086 10.327 1.00 94.12 88 LEU A CA 1
ATOM 686 C C . LEU A 1 88 ? 1.053 -2.030 9.626 1.00 94.12 88 LEU A C 1
ATOM 688 O O . LEU A 1 88 ? 0.505 -1.131 8.994 1.00 94.12 88 LEU A O 1
ATOM 692 N N . VAL A 1 89 ? 2.372 -2.164 9.712 1.00 95.50 89 VAL A N 1
ATOM 693 C CA . VAL A 1 89 ? 3.308 -1.283 9.013 1.00 95.50 89 VAL A CA 1
ATOM 694 C C . VAL A 1 89 ? 3.984 -2.079 7.910 1.00 95.50 89 VAL A C 1
ATOM 696 O O . VAL A 1 89 ? 4.624 -3.097 8.174 1.00 95.50 89 VAL A O 1
ATOM 699 N N . VAL A 1 90 ? 3.843 -1.617 6.670 1.00 95.81 90 VAL A N 1
ATOM 700 C CA . VAL A 1 90 ? 4.436 -2.248 5.491 1.00 95.81 90 VAL A CA 1
ATOM 701 C C . VAL A 1 90 ? 5.402 -1.273 4.834 1.00 95.81 90 VAL A C 1
ATOM 703 O O . VAL A 1 90 ? 5.000 -0.224 4.335 1.00 95.81 90 VAL A O 1
ATOM 706 N N . LEU A 1 91 ? 6.686 -1.633 4.807 1.00 96.12 91 LEU A N 1
ATOM 707 C CA . LEU A 1 91 ? 7.691 -0.884 4.057 1.00 96.12 91 LEU A CA 1
ATOM 708 C C . LEU A 1 91 ? 7.487 -1.132 2.563 1.00 96.12 91 LEU A C 1
ATO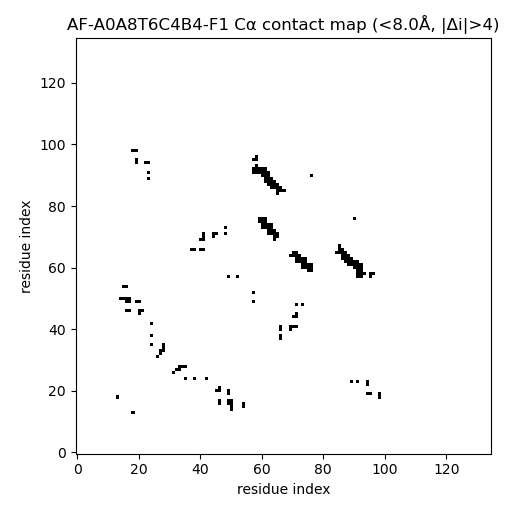M 710 O O . LEU A 1 91 ? 7.529 -2.276 2.102 1.00 96.12 91 LEU A O 1
ATOM 714 N N . LEU A 1 92 ? 7.281 -0.063 1.797 1.00 97.12 92 LEU A N 1
ATOM 715 C CA . LEU A 1 92 ? 6.968 -0.184 0.375 1.00 97.12 92 LEU A CA 1
ATOM 716 C C . LEU A 1 92 ? 8.226 -0.337 -0.485 1.00 97.12 92 LEU A C 1
ATOM 718 O O . LEU A 1 92 ? 8.175 -1.021 -1.508 1.00 97.12 92 LEU A O 1
ATOM 722 N N . ARG A 1 93 ? 9.369 0.206 -0.045 1.00 96.69 93 ARG A N 1
ATOM 723 C CA . ARG A 1 93 ? 10.666 0.107 -0.736 1.00 96.69 93 ARG A CA 1
ATOM 724 C C . ARG A 1 93 ? 11.017 -1.311 -1.218 1.00 96.69 93 ARG A C 1
ATOM 726 O O . ARG A 1 93 ? 11.254 -1.468 -2.417 1.00 96.69 93 ARG A O 1
ATOM 733 N N . PRO A 1 94 ? 11.048 -2.359 -0.366 1.00 96.12 94 PRO A N 1
ATOM 734 C CA . PRO A 1 94 ? 11.422 -3.702 -0.817 1.00 96.12 94 PRO A CA 1
ATOM 735 C C . PRO A 1 94 ? 10.412 -4.306 -1.803 1.00 96.12 94 PRO A C 1
ATOM 737 O O . PRO A 1 94 ? 10.798 -5.047 -2.708 1.00 96.12 94 PRO A O 1
ATOM 740 N N . LEU A 1 95 ? 9.121 -3.987 -1.662 1.00 96.31 95 LEU A N 1
ATOM 741 C CA . LEU A 1 95 ? 8.085 -4.470 -2.577 1.00 96.31 95 LEU A CA 1
ATOM 742 C C . LEU A 1 95 ? 8.211 -3.807 -3.948 1.00 96.31 95 LEU A C 1
ATOM 744 O O . LEU A 1 95 ? 8.202 -4.498 -4.967 1.00 96.31 95 LEU A O 1
ATOM 748 N N . ALA A 1 96 ? 8.388 -2.488 -3.967 1.00 94.88 96 ALA A N 1
ATOM 749 C CA . ALA A 1 96 ? 8.581 -1.710 -5.179 1.00 94.88 96 ALA A CA 1
ATOM 750 C C . ALA A 1 96 ? 9.870 -2.104 -5.919 1.00 94.88 96 ALA A C 1
ATOM 752 O O . ALA A 1 96 ? 9.838 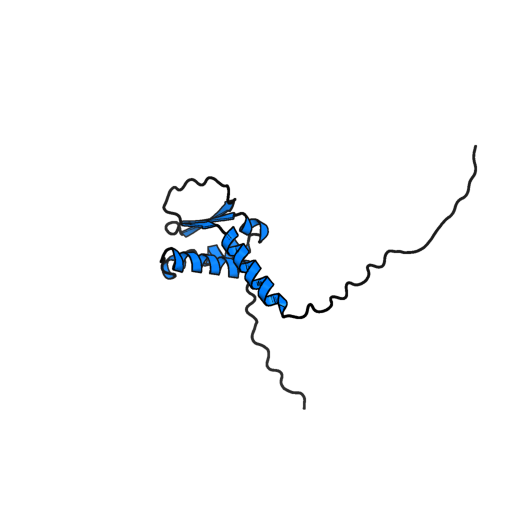-2.311 -7.134 1.00 94.88 96 ALA A O 1
ATOM 753 N N . ALA A 1 97 ? 10.980 -2.302 -5.198 1.00 93.81 97 ALA A N 1
ATOM 754 C CA . ALA A 1 97 ? 12.232 -2.788 -5.776 1.00 93.81 97 ALA A CA 1
ATOM 755 C C . ALA A 1 97 ? 12.039 -4.141 -6.479 1.00 93.81 97 ALA A C 1
ATOM 757 O O . ALA A 1 97 ? 12.387 -4.279 -7.652 1.00 93.81 97 ALA A O 1
ATOM 758 N N . ARG A 1 98 ? 11.378 -5.099 -5.815 1.00 93.81 98 ARG A N 1
ATOM 759 C CA . ARG A 1 98 ? 11.096 -6.418 -6.398 1.00 93.81 98 ARG A CA 1
ATOM 760 C C . ARG A 1 98 ? 10.199 -6.333 -7.634 1.00 93.81 98 ARG A C 1
ATOM 762 O O . ARG A 1 98 ? 10.423 -7.051 -8.603 1.00 93.81 98 ARG A O 1
ATOM 769 N N . ILE A 1 99 ? 9.177 -5.476 -7.612 1.00 93.00 99 ILE A N 1
ATOM 770 C CA . ILE A 1 99 ? 8.297 -5.266 -8.773 1.00 93.00 99 ILE A CA 1
ATOM 771 C C . ILE A 1 99 ? 9.106 -4.719 -9.950 1.00 93.00 99 ILE A C 1
ATOM 773 O O . ILE A 1 99 ? 9.003 -5.248 -11.055 1.00 93.00 99 ILE A O 1
ATOM 777 N N . ARG A 1 100 ? 9.955 -3.711 -9.717 1.00 90.50 100 ARG A N 1
ATOM 778 C CA . ARG A 1 100 ? 10.831 -3.158 -10.754 1.00 90.50 100 ARG A CA 1
ATOM 779 C C . ARG A 1 100 ? 11.745 -4.226 -11.347 1.00 90.50 100 ARG A C 1
ATOM 781 O O . ARG A 1 100 ? 11.849 -4.302 -12.564 1.00 90.50 100 ARG A O 1
ATOM 788 N N . GLU A 1 101 ? 12.400 -5.029 -10.513 1.00 90.81 101 GLU A N 1
ATOM 789 C CA . GLU A 1 101 ? 13.302 -6.094 -10.969 1.00 90.81 101 GLU A CA 1
ATOM 790 C C . GLU A 1 101 ? 12.591 -7.089 -11.889 1.00 90.81 101 GLU A C 1
ATOM 792 O O . GLU A 1 101 ? 13.089 -7.387 -12.973 1.00 90.81 101 GLU A O 1
ATOM 797 N N . VAL A 1 102 ? 11.400 -7.551 -11.496 1.00 88.44 102 VAL A N 1
ATOM 798 C CA . VAL A 1 102 ? 10.594 -8.476 -12.308 1.00 88.44 102 VAL A CA 1
ATOM 799 C C . VAL A 1 102 ? 10.196 -7.839 -13.636 1.00 88.44 102 VAL A C 1
ATOM 801 O O . VAL A 1 102 ? 10.326 -8.472 -14.680 1.00 88.44 102 VAL A O 1
ATOM 804 N N . LEU A 1 103 ? 9.750 -6.581 -13.614 1.00 83.81 103 LEU A N 1
ATOM 805 C CA . LEU A 1 103 ? 9.367 -5.876 -14.834 1.00 83.81 103 LEU A CA 1
ATOM 806 C C . LEU A 1 103 ? 10.566 -5.689 -15.768 1.00 83.81 103 LEU A C 1
ATOM 808 O O . LEU A 1 103 ? 10.450 -5.955 -16.959 1.00 83.81 103 LEU A O 1
ATOM 812 N N . LEU A 1 104 ? 11.727 -5.284 -15.252 1.00 84.69 104 LEU A N 1
ATOM 813 C CA . LEU A 1 104 ? 12.936 -5.121 -16.063 1.00 84.69 104 LEU A CA 1
ATOM 814 C C . LEU A 1 104 ? 13.423 -6.449 -16.657 1.00 84.69 104 LEU A C 1
ATOM 816 O O . LEU A 1 104 ? 13.864 -6.466 -17.804 1.00 84.69 104 LEU A O 1
ATOM 820 N N . ALA A 1 105 ? 13.316 -7.552 -15.910 1.00 82.50 105 ALA A N 1
ATOM 821 C CA . ALA A 1 105 ? 13.676 -8.880 -16.400 1.00 82.50 105 ALA A CA 1
ATOM 822 C C . ALA A 1 105 ? 12.779 -9.337 -17.565 1.00 82.50 105 ALA A C 1
ATOM 824 O O . ALA A 1 105 ? 13.276 -9.930 -18.520 1.00 82.50 105 ALA A O 1
ATOM 825 N N . ASP A 1 106 ? 11.484 -9.016 -17.520 1.00 72.00 106 ASP A N 1
ATOM 826 C CA . ASP A 1 106 ? 10.518 -9.357 -18.575 1.00 72.00 106 ASP A CA 1
ATOM 827 C C . ASP A 1 106 ? 10.740 -8.536 -19.865 1.00 72.00 106 ASP A C 1
ATOM 829 O O . ASP A 1 106 ? 10.599 -9.037 -20.980 1.00 72.00 106 ASP A O 1
ATOM 833 N N . HIS A 1 107 ? 11.196 -7.284 -19.734 1.00 59.72 107 HIS A N 1
ATOM 834 C CA . HIS A 1 107 ? 11.483 -6.405 -20.878 1.00 59.72 107 HIS A CA 1
ATOM 835 C C . HIS A 1 107 ? 12.784 -6.754 -21.623 1.00 59.72 107 HIS A C 1
ATOM 837 O O . HIS A 1 107 ? 13.001 -6.248 -22.722 1.00 59.72 107 HIS A O 1
ATOM 843 N N . GLY A 1 108 ? 13.637 -7.630 -21.081 1.00 54.22 108 GLY A N 1
ATOM 844 C CA . GLY A 1 108 ? 14.876 -8.068 -21.738 1.00 54.22 108 GLY A CA 1
ATOM 845 C C . GLY A 1 108 ? 14.672 -8.912 -23.006 1.00 54.22 108 GLY A C 1
ATOM 846 O O . GLY A 1 108 ? 15.628 -9.118 -23.749 1.00 54.22 108 GLY A O 1
ATOM 847 N N . ALA A 1 109 ? 13.447 -9.386 -23.270 1.00 54.34 109 ALA A N 1
ATOM 848 C CA . ALA A 1 109 ? 13.114 -10.227 -24.425 1.00 54.34 109 ALA A CA 1
ATOM 849 C C . ALA A 1 109 ? 12.185 -9.555 -25.456 1.00 54.34 109 ALA A C 1
ATOM 851 O O . ALA A 1 109 ? 11.976 -10.103 -26.539 1.00 54.34 109 ALA A O 1
ATOM 852 N N . ALA A 1 110 ? 11.625 -8.381 -25.147 1.00 50.47 110 ALA A N 1
ATOM 853 C CA . ALA A 1 110 ? 10.803 -7.622 -26.081 1.00 50.47 110 ALA A CA 1
ATOM 854 C C . ALA A 1 110 ? 11.689 -6.609 -26.811 1.00 50.47 110 ALA A C 1
ATOM 856 O O . ALA A 1 110 ? 12.227 -5.691 -26.194 1.00 50.47 110 ALA A O 1
ATOM 857 N N . GLU A 1 111 ? 11.850 -6.791 -28.122 1.00 53.50 111 GLU A N 1
ATOM 858 C CA . GLU A 1 111 ? 12.587 -5.873 -28.985 1.00 53.50 111 GLU A CA 1
ATOM 859 C C . GLU A 1 111 ? 12.193 -4.424 -28.686 1.00 53.50 111 GLU A C 1
ATOM 861 O O . GLU A 1 111 ? 11.024 -4.044 -28.813 1.00 53.50 111 GLU A O 1
ATOM 866 N N . GLN A 1 112 ? 13.166 -3.614 -28.262 1.00 55.62 112 GLN A N 1
ATOM 867 C CA . GLN A 1 112 ? 12.999 -2.172 -28.171 1.00 55.62 112 GLN A CA 1
ATOM 868 C C . GLN A 1 112 ? 12.678 -1.667 -29.576 1.00 55.62 112 GLN A C 1
ATOM 870 O O . GLN A 1 112 ? 13.571 -1.458 -30.396 1.00 55.62 112 GLN A O 1
ATOM 875 N N . GLY A 1 113 ? 11.385 -1.515 -29.868 1.00 60.28 113 GLY A N 1
ATOM 876 C CA . GLY A 1 113 ? 10.918 -0.940 -31.115 1.00 60.28 113 GLY A CA 1
ATOM 877 C C . GLY A 1 113 ? 11.617 0.396 -31.309 1.00 60.28 113 GLY A C 1
ATOM 878 O O . GLY A 1 113 ? 11.517 1.280 -30.457 1.00 60.28 113 GLY A O 1
ATOM 879 N N . MET A 1 114 ? 12.373 0.502 -32.401 1.00 52.38 114 MET A N 1
ATOM 880 C CA . MET A 1 114 ? 13.109 1.698 -32.782 1.00 52.38 114 MET A CA 1
ATOM 881 C C . MET A 1 114 ? 12.162 2.896 -32.726 1.00 52.38 114 MET A C 1
ATOM 883 O O . MET A 1 114 ? 11.289 3.035 -33.577 1.00 52.38 114 MET A O 1
ATOM 887 N N . PHE A 1 115 ? 12.307 3.735 -31.700 1.00 57.31 115 PHE A N 1
ATOM 888 C CA . PHE A 1 115 ? 11.605 5.007 -31.616 1.00 57.31 115 PHE A CA 1
ATOM 889 C C . PHE A 1 115 ? 12.290 5.950 -32.606 1.00 57.31 115 PHE A C 1
ATOM 891 O O . PHE A 1 115 ? 13.442 6.328 -32.370 1.00 57.31 115 PHE A O 1
ATOM 898 N N . PRO A 1 116 ? 11.639 6.352 -33.711 1.00 60.72 116 PRO A N 1
ATOM 899 C CA . PRO A 1 116 ? 12.157 7.448 -34.499 1.00 60.72 116 PRO A CA 1
ATOM 900 C C . PRO A 1 116 ? 11.951 8.707 -33.660 1.00 60.72 116 PRO A C 1
ATOM 902 O O . PRO A 1 116 ? 10.871 9.290 -33.652 1.00 60.72 116 PRO A O 1
ATOM 905 N N . PHE A 1 117 ? 12.972 9.114 -32.907 1.00 62.81 117 PHE A N 1
ATOM 906 C CA . PHE A 1 117 ? 13.026 10.475 -32.394 1.00 62.81 117 PHE A CA 1
ATOM 907 C C . PHE A 1 117 ? 13.075 11.390 -33.619 1.00 62.81 117 PHE A C 1
ATOM 909 O O . PHE A 1 117 ? 14.050 11.320 -34.375 1.00 62.81 117 PHE A O 1
ATOM 916 N N . PRO A 1 118 ? 12.045 12.218 -33.874 1.00 63.12 118 PRO A N 1
ATOM 917 C CA . PRO A 1 118 ? 12.122 13.179 -34.956 1.00 63.12 118 PRO A CA 1
ATOM 918 C C . PRO A 1 118 ? 13.308 14.096 -34.643 1.00 63.12 118 PRO A C 1
ATOM 920 O O . PR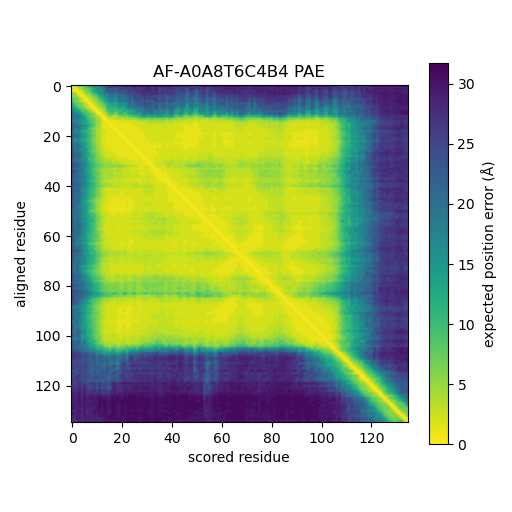O A 1 118 ? 13.367 14.623 -33.526 1.00 63.12 118 PRO A O 1
ATOM 923 N N . PRO A 1 119 ? 14.273 14.283 -35.558 1.00 65.12 119 PRO A N 1
ATOM 924 C CA . PRO A 1 119 ? 15.340 15.239 -35.327 1.00 65.12 119 PRO A CA 1
ATOM 925 C C . PRO A 1 119 ? 14.688 16.603 -35.111 1.00 65.12 119 PRO A C 1
ATOM 927 O O . PRO A 1 119 ? 14.010 17.124 -35.997 1.00 65.12 119 PRO A O 1
ATOM 930 N N . ALA A 1 120 ? 14.848 17.159 -33.909 1.00 65.69 120 ALA A N 1
ATOM 931 C CA . ALA A 1 120 ? 14.418 18.515 -33.627 1.00 65.69 120 ALA A CA 1
ATOM 932 C C . ALA A 1 120 ? 15.165 19.428 -34.603 1.00 65.69 120 ALA A C 1
ATOM 934 O O . ALA A 1 120 ? 16.381 19.604 -34.500 1.00 65.69 120 ALA A O 1
ATOM 935 N N . ALA A 1 121 ? 14.445 19.956 -35.593 1.00 58.53 121 ALA A N 1
ATOM 936 C CA . ALA A 1 121 ? 14.984 20.922 -36.527 1.00 58.53 121 ALA A CA 1
ATOM 937 C C . ALA A 1 121 ? 15.396 22.156 -35.721 1.00 58.53 121 ALA A C 1
ATOM 939 O O . ALA A 1 121 ? 14.571 22.976 -35.323 1.00 58.53 121 ALA A O 1
ATOM 940 N N . ARG A 1 122 ? 16.694 22.270 -35.439 1.00 57.41 122 ARG A N 1
ATOM 941 C CA . ARG A 1 122 ? 17.280 23.508 -34.943 1.00 57.41 122 ARG A CA 1
ATOM 942 C C . ARG A 1 122 ? 17.087 24.534 -36.064 1.00 57.41 122 ARG A C 1
ATOM 944 O O . ARG A 1 122 ? 17.541 24.247 -37.176 1.00 57.41 122 ARG A O 1
ATOM 951 N N . PRO A 1 123 ? 16.431 25.689 -35.845 1.00 55.06 123 PRO A N 1
ATOM 952 C CA . PRO A 1 123 ? 16.398 26.726 -36.866 1.00 55.06 123 PRO A CA 1
ATOM 953 C C . PRO A 1 123 ? 17.848 27.079 -37.215 1.00 55.06 123 PRO A C 1
ATOM 955 O O . PRO A 1 123 ? 18.625 27.532 -36.374 1.00 55.06 123 PRO A O 1
ATOM 958 N N . THR A 1 124 ? 18.229 26.739 -38.443 1.00 59.94 124 THR A N 1
ATOM 959 C CA . THR A 1 124 ? 19.575 26.896 -38.985 1.00 59.94 124 THR A CA 1
ATOM 960 C C . THR A 1 124 ? 19.452 27.833 -40.177 1.00 59.94 124 THR A C 1
ATOM 962 O O . THR A 1 124 ? 18.810 27.489 -41.163 1.00 59.94 124 THR A O 1
ATOM 965 N N . GLY A 1 125 ? 20.056 29.017 -40.061 1.00 48.81 125 GLY A N 1
ATOM 966 C CA . GLY A 1 125 ? 20.113 30.047 -41.104 1.00 48.81 125 GLY A CA 1
ATOM 967 C C . GLY A 1 125 ? 19.331 31.311 -40.717 1.00 48.81 125 GLY A C 1
ATOM 968 O O . GLY A 1 125 ? 18.171 31.215 -40.348 1.00 48.81 125 GLY A O 1
ATOM 969 N N . ALA A 1 126 ? 19.879 32.524 -40.794 1.00 50.22 126 ALA A N 1
ATOM 970 C CA . ALA A 1 126 ? 21.084 32.944 -41.507 1.00 50.22 126 ALA A CA 1
ATOM 971 C C . ALA A 1 126 ? 21.546 34.364 -41.053 1.00 50.22 126 ALA A C 1
ATOM 973 O O . ALA A 1 126 ? 20.900 34.963 -40.195 1.00 50.22 126 ALA A O 1
ATOM 974 N N . PRO A 1 127 ? 22.680 34.880 -41.570 1.00 51.31 127 PRO A N 1
ATOM 975 C CA . PRO A 1 127 ? 23.590 35.782 -40.862 1.00 51.31 127 PRO A CA 1
ATOM 976 C C . PRO A 1 127 ? 23.515 37.277 -41.245 1.00 51.31 127 PRO A C 1
ATOM 978 O O . PRO A 1 127 ? 22.978 37.653 -42.277 1.00 51.31 127 PRO A O 1
ATOM 981 N N . ALA A 1 128 ? 24.193 38.071 -40.403 1.00 48.44 128 ALA A N 1
ATOM 982 C CA . ALA A 1 128 ? 24.980 39.288 -40.660 1.00 48.44 128 ALA A CA 1
ATOM 983 C C . ALA A 1 128 ? 24.354 40.522 -41.347 1.00 48.44 128 ALA A C 1
ATOM 985 O O . ALA A 1 128 ? 24.108 40.542 -42.546 1.00 48.44 128 ALA A O 1
ATOM 986 N N . LEU A 1 129 ? 24.391 41.647 -40.622 1.00 46.12 129 LEU A N 1
ATOM 987 C CA . LEU A 1 129 ? 24.793 42.944 -41.180 1.00 46.12 129 LEU A CA 1
ATOM 988 C C . LEU A 1 129 ? 25.637 43.703 -40.144 1.00 46.12 129 LEU A C 1
ATOM 990 O O . LEU A 1 129 ? 25.133 44.366 -39.245 1.00 46.12 129 LEU A O 1
ATOM 994 N N . SER A 1 130 ? 26.960 43.572 -40.279 1.00 50.28 130 SER A N 1
ATOM 995 C CA . SER A 1 130 ? 27.910 44.552 -39.752 1.00 50.28 130 SER A CA 1
ATOM 996 C C . SER A 1 130 ? 27.807 45.827 -40.586 1.00 50.28 130 SER A C 1
ATOM 998 O O . SER A 1 130 ? 28.021 45.786 -41.797 1.00 50.28 130 SER A O 1
ATOM 1000 N N . ARG A 1 131 ? 27.611 46.976 -39.938 1.00 43.16 131 ARG A N 1
ATOM 1001 C CA . ARG A 1 131 ? 28.153 48.247 -40.428 1.00 43.16 131 ARG A CA 1
ATOM 1002 C C . ARG A 1 131 ? 28.809 48.981 -39.262 1.00 43.16 131 ARG A C 1
ATOM 1004 O O . ARG A 1 131 ? 28.146 49.416 -38.329 1.00 43.16 131 ARG A O 1
ATOM 1011 N N . ARG A 1 132 ? 30.140 49.051 -39.325 1.00 45.44 132 ARG A N 1
ATOM 1012 C CA . ARG A 1 132 ? 31.006 49.911 -38.510 1.00 45.44 132 ARG A CA 1
ATOM 1013 C C . ARG A 1 132 ? 30.717 51.384 -38.836 1.00 45.44 132 ARG A C 1
ATOM 1015 O O . ARG A 1 132 ? 30.595 51.694 -40.016 1.00 45.44 132 ARG A O 1
ATOM 1022 N N . HIS A 1 133 ? 30.746 52.277 -37.846 1.00 43.47 133 HIS A N 1
ATOM 1023 C CA . HIS A 1 133 ? 31.795 53.306 -37.754 1.00 43.47 133 HIS A CA 1
ATOM 1024 C C . HIS A 1 133 ? 31.739 54.084 -36.429 1.00 43.47 133 HIS A C 1
ATOM 1026 O O . HIS A 1 133 ? 30.670 54.387 -35.914 1.00 43.47 133 HIS A O 1
ATOM 1032 N N . GLN A 1 134 ? 32.939 54.346 -35.912 1.00 49.94 134 GLN A N 1
ATOM 1033 C CA . GLN A 1 134 ? 33.309 55.168 -34.759 1.00 49.94 134 GLN A CA 1
ATOM 1034 C C . GLN A 1 134 ? 32.894 56.637 -34.934 1.00 49.94 134 GLN A C 1
ATOM 1036 O O . GLN A 1 134 ? 32.989 57.150 -36.049 1.00 49.94 134 GLN A O 1
ATOM 1041 N N . SER A 1 135 ? 32.569 57.318 -33.832 1.00 51.09 135 SER A N 1
ATOM 1042 C CA . SER A 1 135 ? 33.441 58.348 -33.246 1.00 51.09 135 SER A CA 1
ATOM 1043 C C . SER A 1 135 ? 33.031 58.653 -31.810 1.00 51.09 135 SER A C 1
ATOM 1045 O O . SER A 1 135 ? 31.818 58.556 -31.524 1.00 51.09 135 SER A O 1
#

Radius of gyration: 25.82 Å; Cα contacts (8 Å, |Δi|>4): 110; chains: 1; bounding box: 47×73×68 Å

Nearest PDB structures (foldseek):
  8glv-assembly1_Kr  TM=4.032E-01  e=7.980E+00  Chlamydomonas reinhardtii